Protein AF-A0A527W478-F1 (afdb_monomer_lite)

Foldseek 3Di:
DALVPWDKDQAAPDWDDDPRDIDGDHDPPADQDDCPPPRDGGDNGIDTDDDDDDDDDDDDDDDDPDDDAFDDDADKDDDDSRDIDGDGWTQHPNDTD

Sequence (97 aa):
MSVADMTWLNPPPHHAVGDGTLTVRTGKDTDFWRETFYGFWRDNGHFLYRPVEGDFSAEVTVKGDYKVLYDQAGLMLRLSETHWIKAGIEYTDGLAY

pLDDT: mean 95.48, std 5.2, range [61.88, 98.75]

Radius of gyration: 14.01 Å; chains: 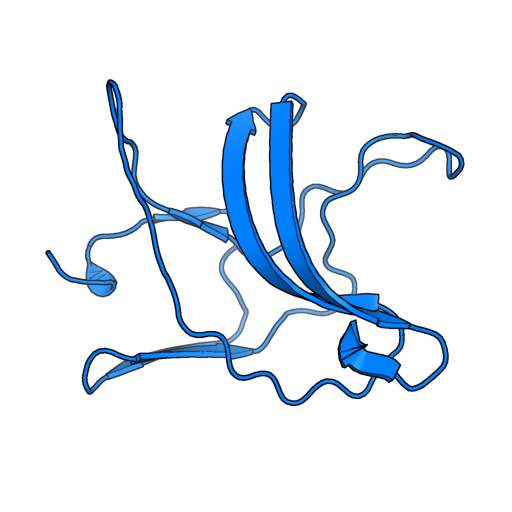1; bounding box: 33×31×32 Å

Structure (mmCIF, N/CA/C/O backbone):
data_AF-A0A527W478-F1
#
_entry.id   AF-A0A527W478-F1
#
loop_
_atom_site.group_PDB
_atom_site.id
_atom_site.type_symbol
_atom_site.label_atom_id
_atom_site.label_alt_id
_atom_site.label_comp_id
_atom_site.label_asym_id
_atom_site.label_entity_id
_atom_site.label_seq_id
_atom_site.pdbx_PDB_ins_code
_atom_site.Cartn_x
_atom_site.Cartn_y
_atom_site.Cartn_z
_atom_site.occupancy
_atom_site.B_iso_or_equiv
_atom_site.auth_seq_id
_atom_site.auth_comp_id
_atom_site.auth_asym_id
_atom_site.auth_atom_id
_atom_site.pdbx_PDB_model_num
ATOM 1 N N . MET A 1 1 ? -14.417 -5.731 16.377 1.00 61.88 1 MET A N 1
ATOM 2 C CA . MET A 1 1 ? -14.703 -4.971 15.140 1.00 61.88 1 MET A CA 1
ATOM 3 C C . MET A 1 1 ? -14.154 -5.781 13.993 1.00 61.88 1 MET A C 1
ATOM 5 O O . MET A 1 1 ? -13.046 -6.288 14.137 1.00 61.88 1 MET A O 1
ATOM 9 N N . SER A 1 2 ? -14.937 -5.995 12.941 1.00 76.06 2 SER A N 1
ATOM 10 C CA . SER A 1 2 ? -14.539 -6.893 11.862 1.00 76.06 2 SER A CA 1
ATOM 11 C C . SER A 1 2 ? -13.905 -6.110 10.713 1.00 76.06 2 SER A C 1
ATOM 13 O O . SER A 1 2 ? -14.203 -4.936 10.506 1.00 76.06 2 SER A O 1
ATOM 15 N N . VAL A 1 3 ? -13.040 -6.767 9.941 1.00 82.50 3 VAL A N 1
ATOM 16 C CA . VAL A 1 3 ? -12.519 -6.235 8.669 1.00 82.50 3 VAL A CA 1
ATOM 17 C C . VAL A 1 3 ? -13.661 -5.891 7.699 1.00 82.50 3 VAL A C 1
ATOM 19 O O . VAL A 1 3 ? -13.513 -5.000 6.870 1.00 82.50 3 VAL A O 1
ATOM 22 N N . ALA A 1 4 ? -14.816 -6.554 7.828 1.00 81.25 4 ALA A N 1
ATOM 23 C CA . ALA A 1 4 ? -15.988 -6.312 6.991 1.00 81.25 4 ALA A CA 1
ATOM 24 C C . ALA A 1 4 ? -16.654 -4.943 7.239 1.00 81.25 4 ALA A C 1
ATOM 26 O O . ALA A 1 4 ? -17.401 -4.485 6.382 1.00 81.25 4 ALA A O 1
ATOM 27 N N . ASP A 1 5 ? -16.358 -4.279 8.363 1.00 86.81 5 ASP A N 1
ATOM 28 C CA . ASP A 1 5 ? -16.914 -2.963 8.712 1.00 86.81 5 ASP A CA 1
ATOM 29 C C . ASP A 1 5 ? -16.042 -1.789 8.210 1.00 86.81 5 ASP A C 1
ATOM 31 O O . ASP A 1 5 ? -16.318 -0.628 8.514 1.00 86.81 5 ASP A O 1
ATOM 35 N N . MET A 1 6 ? -14.949 -2.078 7.495 1.00 94.62 6 MET A N 1
ATOM 36 C CA . MET A 1 6 ? -14.017 -1.081 6.959 1.00 94.62 6 MET A CA 1
ATOM 37 C C . MET A 1 6 ? -14.387 -0.643 5.534 1.00 94.62 6 MET A C 1
ATOM 39 O O . MET A 1 6 ? -15.091 -1.337 4.803 1.00 94.62 6 MET A O 1
ATOM 43 N N . THR A 1 7 ? -13.862 0.509 5.121 1.00 97.06 7 THR A N 1
ATOM 44 C CA . THR A 1 7 ? -14.132 1.129 3.820 1.00 97.06 7 THR A CA 1
ATOM 45 C C . THR A 1 7 ? -12.934 0.985 2.892 1.00 97.06 7 THR A C 1
ATOM 47 O O . THR A 1 7 ? -11.796 1.217 3.294 1.00 97.06 7 THR A O 1
ATOM 50 N N . TRP A 1 8 ? -13.181 0.634 1.631 1.00 98.12 8 TRP A N 1
ATOM 51 C CA . TRP A 1 8 ? -12.149 0.635 0.598 1.00 98.12 8 TRP A CA 1
ATOM 52 C C . TRP A 1 8 ? -11.981 2.022 -0.025 1.00 98.12 8 TRP A C 1
ATOM 54 O O . TRP A 1 8 ? -12.938 2.612 -0.522 1.00 98.12 8 TRP A O 1
ATOM 64 N N . LEU A 1 9 ? -10.738 2.482 -0.101 1.00 98.56 9 LEU A N 1
ATOM 65 C CA . LEU A 1 9 ? -10.260 3.389 -1.134 1.00 98.56 9 LEU A CA 1
ATOM 66 C C . LEU A 1 9 ? -9.667 2.529 -2.259 1.00 98.56 9 LEU A C 1
ATOM 68 O O . LEU A 1 9 ? -8.804 1.688 -2.002 1.00 98.56 9 LEU A O 1
ATOM 72 N N . ASN A 1 10 ? -10.152 2.731 -3.488 1.00 98.56 10 ASN A N 1
ATOM 73 C CA . ASN A 1 10 ? -9.794 1.943 -4.674 1.00 98.56 10 ASN A CA 1
ATOM 74 C C . ASN A 1 10 ? -9.987 0.430 -4.438 1.00 98.56 10 ASN A C 1
ATOM 76 O O . ASN A 1 10 ? -9.006 -0.293 -4.254 1.00 98.56 10 ASN A O 1
ATOM 80 N N . PRO A 1 11 ? -11.232 -0.080 -4.397 1.00 98.12 11 PRO A N 1
ATOM 81 C CA . PRO A 1 11 ? -11.474 -1.491 -4.115 1.00 98.12 11 PRO A CA 1
ATOM 82 C C . PRO A 1 11 ? -10.746 -2.393 -5.127 1.00 98.12 11 PRO A C 1
ATOM 84 O O . PRO A 1 11 ? -10.781 -2.123 -6.332 1.00 98.12 11 PRO A O 1
ATOM 87 N N . PRO A 1 12 ? -10.083 -3.466 -4.666 1.00 98.31 12 PRO A N 1
ATOM 88 C CA . PRO A 1 12 ? -9.420 -4.408 -5.554 1.00 98.31 12 PRO A CA 1
ATOM 89 C C . PRO A 1 12 ? -10.450 -5.191 -6.379 1.00 98.31 12 PRO A C 1
ATOM 91 O O . PRO A 1 12 ? -11.578 -5.399 -5.919 1.00 98.31 12 PRO A O 1
ATOM 94 N N . PRO A 1 13 ? -10.064 -5.710 -7.560 1.00 98.12 13 PRO A N 1
ATOM 95 C CA . PRO A 1 13 ? -10.954 -6.532 -8.379 1.00 98.12 13 PRO A CA 1
ATOM 96 C C . PRO A 1 13 ? -11.433 -7.788 -7.639 1.00 98.12 13 PRO A C 1
ATOM 98 O O . PRO A 1 13 ? -12.524 -8.280 -7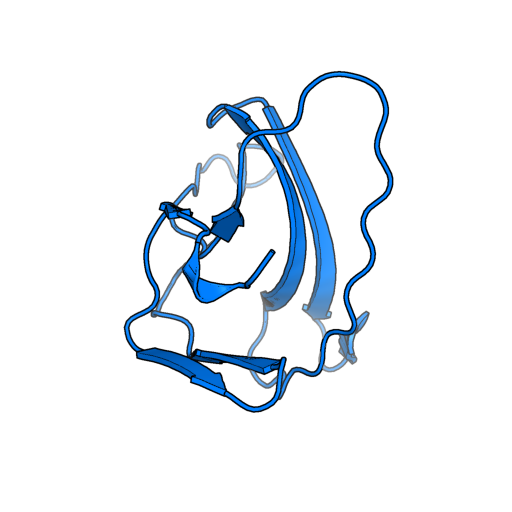.913 1.00 98.12 13 PRO A O 1
ATOM 101 N N . HIS A 1 14 ? -10.633 -8.309 -6.698 1.00 98.12 14 HIS A N 1
ATOM 102 C CA . HIS A 1 14 ? -11.039 -9.409 -5.830 1.00 98.12 14 HIS A CA 1
ATOM 103 C C . HIS A 1 14 ? -10.536 -9.202 -4.408 1.00 98.12 14 HIS A C 1
ATOM 105 O O . HIS A 1 14 ? -9.350 -8.954 -4.180 1.00 98.12 14 HIS A O 1
ATOM 111 N N . HIS A 1 15 ? -11.446 -9.380 -3.459 1.00 97.25 15 HIS A N 1
ATOM 112 C CA . HIS A 1 15 ? -11.136 -9.520 -2.049 1.00 97.25 15 HIS A CA 1
ATOM 113 C C . HIS A 1 15 ? -12.125 -10.482 -1.391 1.00 97.25 15 HIS A C 1
ATOM 115 O O . HIS A 1 15 ? -13.252 -10.643 -1.859 1.00 97.25 15 HIS A O 1
ATOM 121 N N . ALA A 1 16 ? -11.697 -11.119 -0.309 1.00 95.81 16 ALA A N 1
ATOM 122 C CA . ALA A 1 16 ? -12.543 -11.967 0.516 1.00 95.81 16 ALA A CA 1
ATOM 123 C C . ALA A 1 16 ? -12.134 -11.827 1.982 1.00 95.81 16 ALA A C 1
ATOM 125 O O . ALA A 1 16 ? -10.944 -11.755 2.293 1.00 95.81 16 ALA A O 1
ATOM 126 N N . VAL A 1 17 ? -13.128 -11.801 2.867 1.00 93.56 17 VAL A N 1
ATOM 127 C CA . VAL A 1 17 ? -12.938 -11.806 4.319 1.00 93.56 17 VAL A CA 1
ATOM 128 C C . VAL A 1 17 ? -13.447 -13.142 4.848 1.00 93.56 17 VAL A C 1
ATOM 130 O O . VAL A 1 17 ? -14.602 -13.493 4.616 1.00 93.56 17 VAL A O 1
ATOM 133 N N . GLY A 1 18 ? -12.593 -13.882 5.547 1.00 90.50 18 GLY A N 1
ATOM 134 C CA . GLY A 1 18 ? -12.932 -15.173 6.146 1.00 90.50 18 GLY A CA 1
ATOM 135 C C . GLY A 1 18 ? -11.886 -15.580 7.175 1.00 90.50 18 GLY A C 1
ATOM 136 O O . GLY A 1 18 ? -10.720 -15.226 7.030 1.00 90.50 18 GLY A O 1
ATOM 137 N N . ASP A 1 19 ? -12.303 -16.263 8.242 1.00 87.81 19 ASP A N 1
ATOM 138 C CA . ASP A 1 19 ? -11.407 -16.774 9.293 1.00 87.81 19 ASP A CA 1
ATOM 139 C C . ASP A 1 19 ? -10.458 -15.708 9.880 1.00 87.81 19 ASP A C 1
ATOM 141 O O . ASP A 1 19 ? -9.285 -15.956 10.153 1.00 87.81 19 ASP A O 1
ATOM 145 N N . GLY A 1 20 ? -10.952 -14.471 10.019 1.00 85.81 20 GLY A N 1
ATOM 146 C CA . GLY A 1 20 ? -10.163 -13.333 10.507 1.00 85.81 20 GLY A CA 1
ATOM 147 C C . GLY A 1 20 ? -9.096 -12.816 9.532 1.00 85.81 20 GLY A C 1
ATOM 148 O O . GLY A 1 20 ? -8.336 -11.922 9.891 1.00 85.81 20 GLY A O 1
ATOM 149 N N . THR A 1 21 ? -9.052 -13.336 8.305 1.00 92.62 21 THR A N 1
ATOM 150 C CA . THR A 1 21 ? -8.068 -12.993 7.276 1.00 92.62 21 THR A CA 1
ATOM 151 C C . THR A 1 21 ? -8.719 -12.229 6.129 1.00 92.62 21 THR A C 1
ATOM 153 O O . THR A 1 21 ? -9.798 -12.580 5.646 1.00 92.62 21 THR A O 1
ATOM 156 N N . LEU A 1 22 ? -8.030 -11.190 5.660 1.00 95.50 22 LEU A N 1
ATOM 157 C CA . LEU A 1 22 ? -8.344 -10.513 4.410 1.00 95.50 22 LEU A CA 1
ATOM 158 C C . LEU A 1 22 ? -7.450 -11.066 3.300 1.00 95.50 22 LEU A C 1
ATOM 160 O O . LEU A 1 22 ? -6.230 -10.943 3.367 1.00 95.50 22 LEU A O 1
ATOM 164 N N . THR A 1 23 ? -8.056 -11.632 2.261 1.00 97.19 23 THR A N 1
ATOM 165 C CA . THR A 1 23 ? -7.346 -12.010 1.033 1.00 97.19 23 THR A CA 1
ATOM 166 C C . THR A 1 23 ? -7.611 -10.964 -0.039 1.00 97.19 23 THR A C 1
ATOM 168 O O . THR A 1 23 ? -8.767 -10.604 -0.260 1.00 97.19 23 THR A O 1
ATOM 171 N N . VAL A 1 24 ? -6.564 -10.491 -0.719 1.00 97.88 24 VAL A N 1
ATOM 172 C CA . VAL A 1 24 ? -6.649 -9.447 -1.753 1.00 97.88 24 VAL A CA 1
ATOM 173 C C . VAL A 1 24 ? -5.893 -9.880 -3.002 1.00 97.88 24 VAL A C 1
ATOM 175 O O . VAL A 1 24 ? -4.793 -10.416 -2.907 1.00 97.88 24 VAL A O 1
ATOM 178 N N . ARG A 1 25 ? -6.463 -9.602 -4.179 1.00 98.12 25 ARG A N 1
ATOM 179 C CA . ARG A 1 25 ? -5.737 -9.612 -5.455 1.00 98.12 25 ARG A CA 1
ATOM 180 C C . ARG A 1 25 ? -5.731 -8.209 -6.038 1.00 98.12 25 ARG A C 1
ATOM 182 O O . ARG A 1 25 ? -6.801 -7.658 -6.290 1.00 98.12 25 ARG A O 1
ATOM 189 N N . THR A 1 26 ? -4.541 -7.663 -6.263 1.00 98.25 26 THR A N 1
ATOM 190 C CA . THR A 1 26 ? -4.365 -6.315 -6.804 1.00 98.25 26 THR A CA 1
ATOM 191 C C . THR A 1 26 ? -4.909 -6.195 -8.231 1.00 98.25 26 THR A C 1
ATOM 193 O O . THR A 1 26 ? -5.015 -7.170 -8.985 1.00 98.25 26 THR A O 1
ATOM 196 N N . GLY A 1 27 ? -5.312 -4.980 -8.589 1.00 98.06 27 GLY A N 1
ATOM 197 C CA . GLY A 1 27 ? -5.512 -4.558 -9.965 1.00 98.06 27 GLY A CA 1
ATOM 198 C C . GLY A 1 27 ? -4.173 -4.335 -10.667 1.00 98.06 27 GLY A C 1
ATOM 199 O O . GLY A 1 27 ? -3.107 -4.413 -10.062 1.00 98.06 27 GLY A O 1
ATOM 200 N N . LYS A 1 28 ? -4.231 -4.062 -11.970 1.00 97.31 28 LYS A N 1
ATOM 201 C CA . LYS A 1 28 ? -3.039 -3.714 -12.752 1.00 97.31 28 LYS A CA 1
ATOM 202 C C . LYS A 1 28 ? -2.649 -2.256 -12.521 1.00 97.31 28 LYS A C 1
ATOM 204 O O . LYS A 1 28 ? -3.535 -1.417 -12.374 1.00 97.31 28 LYS A O 1
ATOM 209 N N . ASP A 1 29 ? -1.347 -1.977 -12.567 1.00 97.19 29 ASP A N 1
ATOM 210 C CA . ASP A 1 29 ? -0.771 -0.625 -12.602 1.00 97.19 29 ASP A CA 1
ATOM 211 C C . ASP A 1 29 ? -1.276 0.297 -11.472 1.00 97.19 29 ASP A C 1
ATOM 213 O O . ASP A 1 29 ? -1.587 1.477 -11.675 1.00 97.19 29 ASP A O 1
ATOM 217 N N . THR A 1 30 ? -1.389 -0.267 -10.268 1.00 98.44 30 THR A N 1
ATOM 218 C CA . THR A 1 30 ? -1.839 0.428 -9.057 1.00 98.44 30 THR A CA 1
ATOM 219 C C . THR A 1 30 ? -0.666 0.816 -8.171 1.00 98.44 30 THR A C 1
ATOM 221 O O . THR A 1 30 ? 0.176 -0.030 -7.885 1.00 98.44 30 THR A O 1
ATOM 224 N N . ASP A 1 31 ? -0.643 2.054 -7.683 1.00 98.38 31 ASP A N 1
ATOM 225 C CA . ASP A 1 31 ? 0.415 2.556 -6.808 1.00 98.38 31 ASP A CA 1
ATOM 226 C C . ASP A 1 31 ? -0.057 3.763 -5.970 1.00 98.38 31 ASP A C 1
ATOM 228 O O . ASP A 1 31 ? -1.085 4.395 -6.240 1.00 98.38 31 ASP A O 1
ATOM 232 N N . PHE A 1 32 ? 0.730 4.084 -4.947 1.00 98.50 32 PHE A N 1
ATOM 233 C CA . PHE A 1 32 ? 0.706 5.345 -4.221 1.00 98.50 32 PHE A CA 1
ATOM 234 C C . PHE A 1 32 ? 2.082 6.002 -4.333 1.00 98.50 32 PHE A C 1
ATOM 236 O O . PHE A 1 32 ? 3.047 5.527 -3.732 1.00 98.50 32 PHE A O 1
ATOM 243 N N . TRP A 1 33 ? 2.170 7.103 -5.076 1.00 98.25 33 TRP A N 1
ATOM 244 C CA . TRP A 1 33 ? 3.398 7.876 -5.243 1.00 98.25 33 TRP A CA 1
ATOM 245 C C . TRP A 1 33 ? 3.096 9.353 -5.450 1.00 98.25 33 TRP A C 1
ATOM 247 O O . TRP A 1 33 ? 2.148 9.717 -6.153 1.00 98.25 33 TRP A O 1
ATOM 257 N N . ARG A 1 34 ? 3.935 10.221 -4.879 1.00 97.00 34 ARG A N 1
ATOM 258 C CA . ARG A 1 34 ? 3.770 11.671 -4.974 1.00 97.00 34 ARG A CA 1
ATOM 259 C C . ARG A 1 34 ? 5.053 12.356 -5.424 1.00 97.00 34 ARG A C 1
ATOM 261 O O . ARG A 1 34 ? 5.847 12.790 -4.601 1.00 97.00 34 ARG A O 1
ATOM 268 N N . GLU A 1 35 ? 5.188 12.508 -6.740 1.00 95.69 35 GLU A N 1
ATOM 269 C CA . GLU A 1 35 ? 6.090 13.437 -7.442 1.00 95.69 35 GLU A CA 1
ATOM 270 C C . GLU A 1 35 ? 7.583 13.142 -7.363 1.00 95.69 35 GLU A C 1
ATOM 272 O O . GLU A 1 35 ? 8.242 13.131 -8.399 1.00 95.69 35 GLU A O 1
ATOM 277 N N . THR A 1 36 ? 8.114 12.913 -6.163 1.00 94.81 36 THR A N 1
ATOM 278 C CA . THR A 1 36 ? 9.546 12.835 -5.875 1.00 94.81 36 THR A CA 1
ATOM 279 C C . THR A 1 36 ? 10.272 12.001 -6.920 1.00 94.81 36 THR A C 1
ATOM 281 O O . THR A 1 36 ? 9.891 10.857 -7.169 1.00 94.81 36 THR A O 1
ATOM 284 N N . PHE A 1 37 ? 11.302 12.595 -7.528 1.00 95.94 37 PHE A N 1
ATOM 285 C CA . PHE A 1 37 ? 12.155 12.035 -8.583 1.00 95.94 37 PHE A CA 1
ATOM 286 C C . PHE A 1 37 ? 11.454 11.710 -9.919 1.00 95.94 37 PHE A C 1
ATOM 288 O O . PHE A 1 37 ? 11.954 12.105 -10.968 1.00 95.94 37 PHE A O 1
ATOM 295 N N . TYR A 1 38 ? 10.296 11.053 -9.908 1.00 93.00 38 TYR A N 1
ATOM 296 C CA . TYR A 1 38 ? 9.651 10.540 -11.118 1.00 93.00 38 TYR A CA 1
ATOM 297 C C . TYR A 1 38 ? 8.688 11.518 -11.814 1.00 93.00 38 TYR A C 1
ATOM 299 O O . TYR A 1 38 ? 8.264 11.260 -12.939 1.00 93.00 38 TYR A O 1
ATOM 307 N N . GLY A 1 39 ? 8.310 12.623 -11.167 1.00 94.00 39 GLY A N 1
ATOM 308 C CA . GLY A 1 39 ? 7.472 13.673 -11.759 1.00 94.00 39 GLY A CA 1
ATOM 309 C C . GLY A 1 39 ? 6.015 13.276 -12.029 1.00 94.00 39 GLY A C 1
ATOM 310 O O . GLY A 1 39 ? 5.299 14.018 -12.697 1.00 94.00 39 GLY A O 1
ATOM 311 N N . PHE A 1 40 ? 5.555 12.126 -11.523 1.00 95.69 40 PHE A N 1
ATOM 312 C CA . PHE A 1 40 ? 4.167 11.676 -11.644 1.00 95.69 40 PHE A CA 1
ATOM 313 C C . PHE A 1 40 ? 3.503 11.459 -10.287 1.00 95.69 40 PHE A C 1
ATOM 315 O O . PHE A 1 40 ? 4.163 11.272 -9.261 1.00 95.69 40 PHE A O 1
ATOM 322 N N . TRP A 1 41 ? 2.170 11.440 -10.306 1.00 97.31 41 TRP A N 1
ATOM 323 C CA . TRP A 1 41 ? 1.332 11.106 -9.158 1.00 97.31 41 TRP A CA 1
ATOM 324 C C . TRP A 1 41 ? 0.558 9.807 -9.419 1.00 97.31 41 TRP A C 1
ATOM 326 O O . TRP A 1 41 ? 0.076 9.553 -10.532 1.00 97.31 41 TRP A O 1
ATOM 336 N N . ARG A 1 42 ? 0.454 8.981 -8.379 1.00 98.00 42 ARG A N 1
ATOM 337 C CA . ARG A 1 42 ? -0.368 7.771 -8.324 1.00 98.00 42 ARG A CA 1
ATOM 338 C C . ARG A 1 42 ? -1.088 7.750 -6.982 1.00 98.00 42 ARG A C 1
ATOM 340 O O . ARG A 1 42 ? -0.457 7.927 -5.947 1.00 98.00 42 ARG A O 1
ATOM 347 N N . ASP A 1 43 ? -2.400 7.566 -7.026 1.00 98.44 43 ASP A N 1
ATOM 348 C CA . ASP A 1 43 ? -3.265 7.447 -5.845 1.00 98.44 43 ASP A CA 1
ATOM 349 C C . ASP A 1 43 ? -4.328 6.359 -6.067 1.00 98.44 43 ASP A C 1
ATOM 351 O O . ASP A 1 43 ? -5.472 6.463 -5.634 1.00 98.44 43 ASP A O 1
ATOM 355 N N . ASN A 1 44 ? -3.963 5.323 -6.828 1.00 98.56 44 ASN A N 1
ATOM 356 C CA . ASN A 1 44 ? -4.865 4.264 -7.285 1.00 98.56 44 ASN A CA 1
ATOM 357 C C . ASN A 1 44 ? -4.566 2.895 -6.643 1.00 98.56 44 ASN A C 1
ATOM 359 O O . ASN A 1 44 ? -5.177 1.899 -7.027 1.00 98.56 44 ASN A O 1
ATOM 363 N N . GLY A 1 45 ? -3.646 2.835 -5.673 1.00 98.62 45 GLY A N 1
ATOM 364 C CA . GLY A 1 45 ? -3.393 1.655 -4.843 1.00 98.62 45 GLY A CA 1
ATOM 365 C C . GLY A 1 45 ? -4.585 1.275 -3.959 1.00 98.62 45 GLY A C 1
ATOM 366 O O . GLY A 1 45 ? -5.424 2.113 -3.630 1.00 98.62 45 GLY A O 1
ATOM 367 N N . HIS A 1 46 ? -4.663 0.006 -3.558 1.00 98.75 46 HIS A N 1
ATOM 368 C CA . HIS A 1 46 ? -5.767 -0.508 -2.741 1.00 98.75 46 HIS A CA 1
ATOM 369 C C . HIS A 1 46 ? -5.543 -0.231 -1.258 1.00 98.75 46 HIS A C 1
ATOM 371 O O . HIS A 1 46 ? -4.512 -0.613 -0.705 1.00 98.75 46 HIS A O 1
ATOM 377 N N . PHE A 1 47 ? -6.526 0.374 -0.596 1.00 98.56 47 PHE A N 1
ATOM 378 C CA . PHE A 1 47 ? -6.430 0.698 0.823 1.00 98.56 47 PHE A CA 1
ATOM 379 C C . PHE A 1 47 ? -7.757 0.432 1.535 1.00 98.56 47 PHE A C 1
ATOM 381 O O . PHE A 1 47 ? -8.757 1.092 1.267 1.00 98.56 47 PHE A O 1
ATOM 388 N N . LEU A 1 48 ? -7.770 -0.545 2.443 1.00 97.94 48 LEU A N 1
ATOM 389 C CA . LEU A 1 48 ? -8.898 -0.801 3.338 1.00 97.94 48 LEU A CA 1
ATOM 390 C C . LEU A 1 48 ? -8.648 -0.076 4.655 1.00 97.94 48 LEU A C 1
ATOM 392 O O . LEU A 1 48 ? -7.600 -0.267 5.273 1.00 97.94 48 LEU A O 1
ATOM 396 N N 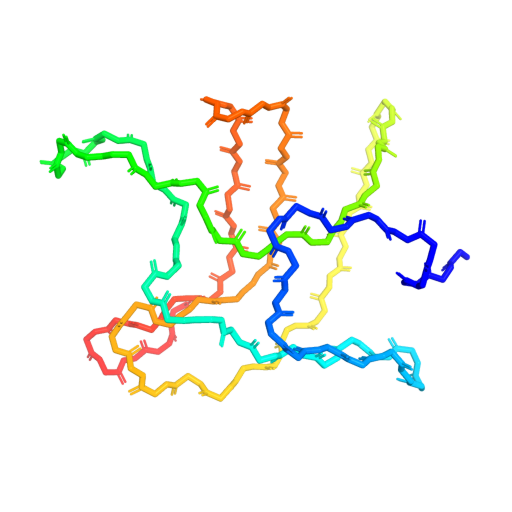. TYR A 1 49 ? -9.596 0.748 5.084 1.00 97.00 49 TYR A N 1
ATOM 397 C CA . TYR A 1 49 ? -9.372 1.646 6.204 1.00 97.00 49 TYR A CA 1
ATOM 398 C C . TYR A 1 49 ? -10.618 1.887 7.040 1.00 97.00 49 TYR A C 1
ATOM 400 O O . TYR A 1 49 ? -11.754 1.625 6.649 1.00 97.00 49 TYR A O 1
ATOM 408 N N . ARG A 1 50 ? -10.381 2.473 8.208 1.00 95.56 50 ARG A N 1
ATOM 409 C CA . ARG A 1 50 ? -11.398 3.147 9.005 1.00 95.56 50 ARG A CA 1
ATOM 410 C C . ARG A 1 50 ? -10.813 4.445 9.560 1.00 95.56 50 ARG A C 1
ATOM 412 O O . ARG A 1 50 ? -9.604 4.488 9.802 1.00 95.56 50 ARG A O 1
ATOM 419 N N . PRO A 1 51 ? -11.634 5.474 9.802 1.00 96.00 51 PRO A N 1
ATOM 420 C CA . PRO A 1 51 ? -11.202 6.634 10.567 1.00 96.00 51 PRO A CA 1
ATOM 421 C C . PRO A 1 51 ? -10.810 6.237 11.995 1.00 96.00 51 PRO A C 1
ATOM 423 O O . PRO A 1 51 ? -11.434 5.363 12.603 1.00 96.00 51 PRO A O 1
ATOM 426 N N . VAL A 1 52 ? -9.781 6.890 12.522 1.00 95.25 52 VAL A N 1
ATOM 427 C CA . VAL A 1 52 ? -9.351 6.805 13.921 1.00 95.25 52 VAL A CA 1
ATOM 428 C C . VAL A 1 52 ? -9.074 8.222 14.421 1.00 95.25 52 VAL A C 1
ATOM 430 O O . VAL A 1 52 ? -8.621 9.065 13.649 1.00 95.25 52 VAL A O 1
ATOM 433 N N . GLU A 1 53 ? -9.360 8.483 15.694 1.00 95.56 53 GLU A N 1
ATOM 434 C CA . GLU A 1 53 ? -9.103 9.767 16.352 1.00 95.56 53 GLU A CA 1
ATOM 435 C C . GLU A 1 53 ? -8.186 9.554 17.559 1.00 95.56 53 GLU A C 1
ATOM 437 O O . GLU A 1 53 ? -8.320 8.559 18.273 1.00 95.56 53 GLU A O 1
ATOM 442 N N . GLY A 1 54 ? -7.279 10.504 17.794 1.00 96.50 54 GLY A N 1
ATOM 443 C CA . GLY A 1 54 ? -6.302 10.434 18.880 1.00 96.50 54 GLY A CA 1
ATOM 444 C C . GLY A 1 54 ? -5.177 9.426 18.636 1.00 96.50 54 GLY A C 1
ATOM 445 O O . GLY A 1 54 ? -4.954 8.961 17.517 1.00 96.50 54 GLY A O 1
ATOM 446 N N . ASP A 1 55 ? -4.451 9.118 19.706 1.00 97.56 55 ASP A N 1
ATOM 447 C CA . ASP A 1 55 ? -3.335 8.178 19.666 1.00 97.56 55 ASP A CA 1
ATOM 448 C C . ASP A 1 55 ? -3.840 6.749 19.443 1.00 97.56 55 ASP A C 1
ATOM 450 O O . ASP A 1 55 ? -4.801 6.295 20.070 1.00 97.56 55 ASP A O 1
ATOM 454 N N . PHE A 1 56 ? -3.169 6.008 18.563 1.00 96.69 56 PHE A N 1
ATOM 455 C CA . PHE A 1 56 ? -3.5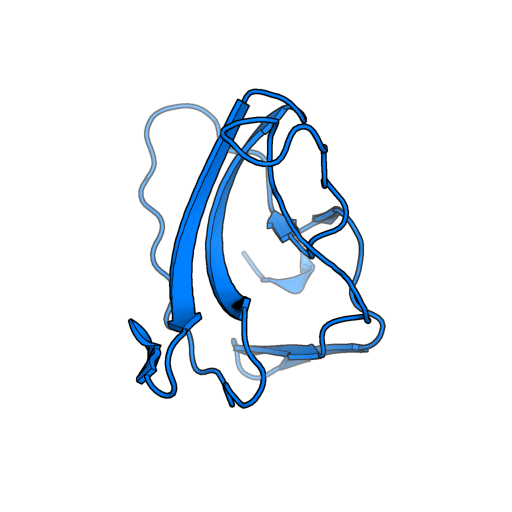03 4.616 18.284 1.00 96.69 56 PHE A CA 1
ATOM 456 C C . PHE A 1 56 ? -2.249 3.785 18.016 1.00 96.69 56 PHE A C 1
ATOM 458 O O . PHE A 1 56 ? -1.161 4.291 17.748 1.00 96.69 56 PHE A O 1
ATOM 465 N N . SER A 1 57 ? -2.420 2.470 18.062 1.00 96.75 57 SER A N 1
ATOM 466 C CA . SER A 1 57 ? -1.447 1.503 17.564 1.00 96.75 57 SER A CA 1
ATOM 467 C C . SER A 1 57 ? -2.160 0.543 16.622 1.00 96.75 57 SER A C 1
ATOM 469 O O . SER A 1 57 ? -3.320 0.189 16.849 1.00 96.75 57 SER A O 1
ATOM 471 N N . ALA A 1 58 ? -1.484 0.154 15.547 1.00 94.62 58 ALA A N 1
ATOM 472 C CA . ALA A 1 58 ? -2.002 -0.775 14.556 1.00 94.62 58 ALA A CA 1
ATOM 473 C C . ALA A 1 58 ? -0.920 -1.793 14.207 1.00 94.62 58 ALA A C 1
ATOM 475 O O . ALA A 1 58 ? 0.233 -1.432 13.988 1.00 94.62 58 ALA A O 1
ATOM 476 N N . GLU A 1 59 ? -1.319 -3.056 14.140 1.00 95.38 59 GLU A N 1
ATOM 477 C CA . GLU A 1 59 ? -0.468 -4.166 13.735 1.00 95.38 59 GLU A CA 1
ATOM 478 C C . GLU A 1 59 ? -1.230 -5.011 12.717 1.00 95.38 59 GLU A C 1
ATOM 480 O O . GLU A 1 59 ? -2.447 -5.191 12.815 1.00 95.38 59 GLU A O 1
ATOM 485 N N . VAL A 1 60 ? -0.507 -5.519 11.725 1.00 94.12 60 VAL A N 1
ATOM 486 C CA . VAL A 1 60 ? -1.024 -6.488 10.765 1.00 94.12 60 VAL A CA 1
ATOM 487 C C . VAL A 1 60 ? 0.089 -7.463 10.414 1.00 94.12 60 VAL A C 1
ATOM 489 O O . VAL A 1 60 ? 1.252 -7.082 10.300 1.00 94.12 60 VAL A O 1
ATOM 492 N N . THR A 1 61 ? -0.271 -8.724 10.204 1.00 96.19 61 THR A N 1
ATOM 493 C CA . THR A 1 61 ? 0.621 -9.686 9.556 1.00 96.19 61 THR A CA 1
ATOM 494 C C . THR A 1 61 ? 0.312 -9.698 8.067 1.00 96.19 61 THR A C 1
ATOM 496 O O . THR A 1 61 ? -0.823 -9.962 7.673 1.00 96.19 61 THR A O 1
ATOM 499 N N . VAL A 1 62 ? 1.320 -9.432 7.238 1.00 96.19 62 VAL A N 1
ATOM 500 C CA . VAL A 1 62 ? 1.194 -9.480 5.779 1.00 96.19 62 VAL A CA 1
ATOM 501 C C . VAL A 1 62 ? 1.894 -10.722 5.255 1.00 96.19 62 VAL A C 1
ATOM 503 O O . VAL A 1 62 ? 3.043 -10.995 5.594 1.00 96.19 62 VAL A O 1
ATOM 506 N N . LYS A 1 63 ? 1.199 -11.467 4.397 1.00 96.25 63 LYS A N 1
ATOM 507 C CA . LYS A 1 63 ? 1.779 -12.545 3.602 1.00 96.25 63 LYS A CA 1
ATOM 508 C C . LYS A 1 63 ? 1.456 -12.281 2.139 1.00 96.25 63 LYS A C 1
ATOM 510 O O . LYS A 1 63 ? 0.294 -12.361 1.749 1.00 96.25 63 LYS A O 1
ATOM 515 N N . GLY A 1 64 ? 2.478 -11.963 1.355 1.00 95.25 64 GLY A N 1
ATOM 516 C CA . GLY A 1 64 ? 2.360 -11.743 -0.083 1.00 95.25 64 GLY A CA 1
ATOM 517 C C . GLY A 1 64 ? 3.039 -12.841 -0.893 1.00 95.25 64 GLY A C 1
ATOM 518 O O . GLY A 1 64 ? 3.973 -13.494 -0.430 1.00 95.25 64 GLY A O 1
ATOM 519 N N . ASP A 1 65 ? 2.548 -13.031 -2.112 1.00 96.62 65 ASP A N 1
ATOM 520 C CA . ASP A 1 65 ? 3.166 -13.851 -3.155 1.00 96.62 65 ASP A CA 1
ATOM 521 C C . ASP A 1 65 ? 3.830 -12.912 -4.177 1.00 96.62 65 ASP A C 1
ATOM 523 O O . ASP A 1 65 ? 3.342 -12.748 -5.295 1.00 96.62 65 ASP A O 1
ATOM 527 N N . TYR A 1 66 ? 4.873 -12.204 -3.727 1.00 96.31 66 TYR A N 1
ATOM 528 C CA . TYR A 1 66 ? 5.562 -11.154 -4.484 1.00 96.31 66 TYR A CA 1
ATOM 529 C C . TYR A 1 66 ? 6.360 -11.750 -5.646 1.00 96.31 66 TYR A C 1
ATOM 531 O O . TYR A 1 66 ? 7.170 -12.656 -5.442 1.00 96.31 66 TYR A O 1
ATOM 539 N N . LYS A 1 67 ? 6.126 -11.264 -6.868 1.00 95.12 67 LYS A N 1
ATOM 540 C CA . LYS A 1 67 ? 6.690 -11.863 -8.091 1.00 95.12 67 LYS A CA 1
ATOM 541 C C . LYS A 1 67 ? 7.174 -10.850 -9.109 1.00 95.12 67 LYS A C 1
ATOM 543 O O . LYS A 1 67 ? 8.072 -11.160 -9.889 1.00 95.12 67 LYS A O 1
ATOM 548 N N . VAL A 1 68 ? 6.531 -9.692 -9.169 1.00 95.88 68 VAL A N 1
ATOM 549 C CA . VAL A 1 68 ? 6.768 -8.680 -10.193 1.00 95.88 68 VAL A CA 1
ATOM 550 C C . VAL A 1 68 ? 7.383 -7.456 -9.537 1.00 95.88 68 VAL A C 1
ATOM 552 O O . VAL A 1 68 ? 7.065 -7.120 -8.399 1.00 95.88 68 VAL A O 1
ATOM 555 N N . LEU A 1 69 ? 8.310 -6.817 -10.254 1.00 97.25 69 LEU A N 1
ATOM 556 C CA . LEU A 1 69 ? 8.954 -5.582 -9.820 1.00 97.25 69 LEU A CA 1
ATOM 557 C C . LEU A 1 69 ? 7.895 -4.572 -9.345 1.00 97.25 69 LEU A C 1
ATOM 559 O O . LEU A 1 69 ? 6.953 -4.280 -10.082 1.00 97.25 69 LEU A O 1
ATOM 563 N N . TYR A 1 70 ? 8.089 -4.054 -8.132 1.00 97.38 70 TYR A N 1
ATOM 564 C CA . TYR A 1 70 ? 7.213 -3.130 -7.407 1.00 97.38 70 TYR A CA 1
ATOM 565 C C . TYR A 1 70 ? 5.916 -3.721 -6.840 1.00 97.38 70 TYR A C 1
ATOM 567 O O . TYR A 1 70 ? 5.036 -2.959 -6.429 1.00 97.38 70 TYR A O 1
ATOM 575 N N . ASP A 1 71 ? 5.794 -5.050 -6.739 1.00 98.19 71 ASP A N 1
ATOM 576 C CA . ASP A 1 71 ? 4.756 -5.665 -5.906 1.00 98.19 71 ASP A CA 1
ATOM 577 C C . ASP A 1 71 ? 4.920 -5.205 -4.450 1.00 98.19 71 ASP A C 1
ATOM 579 O O . ASP A 1 71 ? 5.995 -5.327 -3.861 1.00 98.19 71 ASP A O 1
ATOM 583 N N . GLN A 1 72 ? 3.838 -4.696 -3.858 1.00 98.50 72 GLN A N 1
ATOM 584 C CA . GLN A 1 72 ? 3.846 -4.083 -2.530 1.00 98.50 72 GLN A CA 1
ATOM 585 C C . GLN A 1 72 ? 2.660 -4.553 -1.689 1.00 98.50 72 GLN A C 1
ATOM 587 O O . GLN A 1 72 ? 1.541 -4.683 -2.190 1.00 98.50 72 GLN A O 1
ATOM 592 N N . ALA A 1 73 ? 2.878 -4.753 -0.389 1.00 98.44 73 ALA A N 1
ATOM 593 C CA . ALA A 1 73 ? 1.797 -4.955 0.576 1.00 98.44 73 ALA A CA 1
ATOM 594 C C . ALA A 1 73 ? 2.241 -4.567 1.992 1.00 98.44 73 ALA A C 1
ATOM 596 O O . ALA A 1 73 ? 3.361 -4.866 2.406 1.00 98.44 73 ALA A O 1
ATOM 597 N N . GLY A 1 74 ? 1.352 -3.924 2.751 1.00 98.19 74 GLY A N 1
ATOM 598 C CA . GLY A 1 74 ? 1.718 -3.327 4.031 1.00 98.19 74 GLY A CA 1
ATOM 599 C C . GLY A 1 74 ? 0.578 -2.607 4.739 1.00 98.19 74 GLY A C 1
ATOM 600 O O . GLY A 1 74 ? -0.600 -2.883 4.510 1.00 98.19 74 GLY A O 1
ATOM 601 N N . LEU A 1 75 ? 0.959 -1.657 5.588 1.00 97.94 75 LEU A N 1
ATOM 602 C CA . LEU A 1 75 ? 0.080 -0.707 6.256 1.00 97.94 75 LEU A CA 1
ATOM 603 C C . LEU A 1 75 ? 0.182 0.670 5.608 1.00 97.94 75 LEU A C 1
ATOM 605 O O . LEU A 1 75 ? 1.227 1.078 5.100 1.00 97.94 75 LEU A O 1
ATOM 609 N N . MET A 1 76 ? -0.914 1.414 5.696 1.00 98.44 76 MET A N 1
ATOM 610 C CA . MET A 1 76 ? -0.957 2.816 5.320 1.00 98.44 76 MET A CA 1
ATOM 611 C C . MET A 1 76 ? -1.622 3.637 6.421 1.00 98.44 76 MET A C 1
ATOM 613 O O . MET A 1 76 ? -2.649 3.245 6.974 1.00 98.44 76 MET A O 1
ATOM 617 N N . LEU A 1 77 ? -1.041 4.804 6.690 1.00 98.06 77 LEU A N 1
ATOM 618 C CA . LEU A 1 77 ? -1.668 5.895 7.424 1.00 98.06 77 LEU A CA 1
ATOM 619 C C . LEU A 1 77 ? -1.985 6.999 6.428 1.00 98.06 77 LEU A C 1
ATOM 621 O O . LEU A 1 77 ? -1.107 7.419 5.677 1.00 98.06 77 LEU A O 1
ATOM 625 N N . ARG A 1 78 ? -3.227 7.474 6.407 1.00 98.31 78 ARG A N 1
ATOM 626 C CA . ARG A 1 78 ? -3.677 8.433 5.399 1.00 98.31 78 ARG A CA 1
ATOM 627 C C . ARG A 1 78 ? -4.517 9.532 6.025 1.00 98.31 78 ARG A C 1
ATOM 629 O O . ARG A 1 78 ? -5.519 9.247 6.672 1.00 98.31 78 ARG A O 1
ATOM 636 N N . LEU A 1 79 ? -4.117 10.775 5.770 1.00 97.75 79 LEU A N 1
ATOM 637 C CA . LEU A 1 79 ? -4.890 11.976 6.077 1.00 97.75 79 LEU A CA 1
ATOM 638 C C . LEU A 1 79 ? -5.590 12.513 4.821 1.00 97.75 79 LEU A C 1
ATOM 640 O O . LEU A 1 79 ? -6.741 12.932 4.881 1.00 97.75 79 LEU A O 1
ATOM 644 N N . SER A 1 80 ? -4.904 12.494 3.676 1.00 97.31 80 SER A N 1
ATOM 645 C CA . SER A 1 80 ? -5.430 12.961 2.387 1.00 97.31 80 SER A CA 1
ATOM 646 C C . SER A 1 80 ? -4.659 12.338 1.215 1.00 97.31 80 SER A C 1
ATOM 648 O O . SER A 1 80 ? -3.710 11.592 1.433 1.00 97.31 80 SER A O 1
ATOM 650 N N . GLU A 1 81 ? -5.028 12.662 -0.0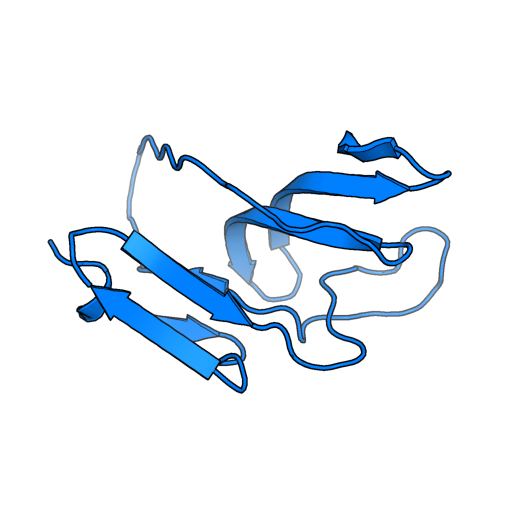30 1.00 97.44 81 GLU A N 1
ATOM 651 C CA . GLU A 1 81 ? -4.277 12.284 -1.248 1.00 97.44 81 GLU A CA 1
ATOM 652 C C . GLU A 1 81 ? -2.816 12.764 -1.233 1.00 97.44 81 GLU A C 1
ATOM 654 O O . GLU A 1 81 ? -1.933 12.135 -1.817 1.00 97.44 81 GLU A O 1
ATOM 659 N N . THR A 1 82 ? -2.539 13.867 -0.538 1.00 97.38 82 THR A N 1
ATOM 660 C CA . THR A 1 82 ? -1.210 14.489 -0.494 1.00 97.38 82 THR A CA 1
ATOM 661 C C . THR A 1 82 ? -0.443 14.213 0.796 1.00 97.38 82 THR A C 1
ATOM 663 O O . THR A 1 82 ? 0.729 14.565 0.871 1.00 97.38 82 THR A O 1
ATOM 666 N N . HIS A 1 83 ? -1.080 13.609 1.805 1.00 98.12 83 HIS A N 1
ATOM 667 C CA . HIS A 1 83 ? -0.486 13.357 3.120 1.00 98.12 83 HIS A CA 1
ATOM 668 C C . HIS A 1 83 ? -0.817 11.941 3.588 1.00 98.12 83 HIS A C 1
ATOM 670 O O . HIS A 1 83 ? -1.901 11.667 4.118 1.00 98.12 83 HIS A O 1
ATOM 676 N N . TRP A 1 84 ? 0.135 11.038 3.387 1.00 98.50 84 TRP A N 1
ATOM 677 C CA . TRP A 1 84 ? 0.044 9.643 3.788 1.00 98.50 84 TRP A CA 1
ATOM 678 C C . TRP A 1 84 ? 1.438 9.041 3.970 1.00 98.50 84 TRP A C 1
ATOM 680 O O . TRP A 1 84 ? 2.433 9.564 3.473 1.00 98.50 84 TRP A O 1
ATOM 690 N N . ILE A 1 85 ? 1.490 7.925 4.687 1.00 98.38 85 ILE A N 1
ATOM 691 C CA . ILE A 1 85 ? 2.656 7.056 4.825 1.00 98.38 85 ILE A CA 1
ATOM 692 C C . ILE A 1 85 ? 2.207 5.659 4.406 1.00 98.38 85 ILE A C 1
ATOM 694 O O . ILE A 1 85 ? 1.176 5.189 4.886 1.00 98.38 85 ILE A O 1
ATOM 698 N N . LYS A 1 86 ? 2.975 4.994 3.538 1.00 98.38 86 LYS A N 1
ATOM 699 C CA . LYS A 1 86 ? 2.863 3.551 3.282 1.00 98.38 86 LYS A CA 1
ATOM 700 C C . LYS A 1 86 ? 4.136 2.873 3.777 1.00 98.38 86 LYS A C 1
ATOM 702 O O . LYS A 1 86 ? 5.222 3.413 3.583 1.00 98.38 86 LYS A O 1
ATOM 707 N N . ALA A 1 87 ? 3.998 1.726 4.426 1.00 98.31 87 ALA A N 1
ATOM 708 C CA . ALA A 1 87 ? 5.123 0.937 4.907 1.00 98.31 87 ALA A CA 1
ATOM 709 C C . ALA A 1 87 ? 4.769 -0.548 4.876 1.00 98.31 87 ALA A C 1
ATOM 711 O O . ALA A 1 87 ? 3.650 -0.938 5.209 1.00 98.31 87 ALA A O 1
ATOM 712 N N . GLY A 1 88 ? 5.721 -1.382 4.487 1.00 97.62 88 GLY A N 1
ATOM 713 C CA . GLY A 1 88 ? 5.530 -2.816 4.336 1.00 97.62 88 GLY A CA 1
ATOM 714 C C . GLY A 1 88 ? 6.591 -3.381 3.417 1.00 97.62 88 GLY A C 1
ATOM 715 O O . GLY A 1 88 ? 7.651 -2.777 3.279 1.00 97.62 88 GLY A O 1
ATOM 716 N N . ILE A 1 89 ? 6.264 -4.506 2.788 1.00 98.06 89 ILE A N 1
ATOM 717 C CA . ILE A 1 89 ? 7.171 -5.149 1.850 1.00 98.06 89 ILE A CA 1
ATOM 718 C C . ILE A 1 89 ? 7.059 -4.514 0.468 1.00 98.06 89 ILE A C 1
ATOM 720 O O . ILE A 1 89 ? 5.939 -4.299 -0.009 1.00 98.06 89 ILE A O 1
ATOM 724 N N . GLU A 1 90 ? 8.200 -4.301 -0.185 1.00 97.94 90 GLU A N 1
ATOM 725 C CA . GLU A 1 90 ? 8.297 -4.004 -1.617 1.00 97.94 90 GLU A CA 1
ATOM 726 C C . GLU A 1 90 ? 9.256 -4.979 -2.309 1.00 97.94 90 GLU A C 1
ATOM 728 O O . GLU A 1 90 ? 10.364 -5.247 -1.838 1.00 97.94 90 GLU A O 1
ATOM 733 N N . TYR A 1 91 ? 8.820 -5.522 -3.445 1.00 97.62 91 TYR A N 1
ATOM 734 C CA . TYR A 1 91 ? 9.644 -6.395 -4.266 1.00 97.62 91 TYR A CA 1
ATOM 735 C C . TYR A 1 91 ? 10.453 -5.585 -5.276 1.00 97.62 91 TYR A C 1
ATOM 737 O O . TYR A 1 91 ? 9.915 -5.088 -6.268 1.00 97.62 91 TYR A O 1
ATOM 745 N N . THR A 1 92 ? 11.758 -5.481 -5.050 1.00 94.62 92 THR A N 1
ATOM 746 C CA . THR A 1 92 ? 12.692 -4.810 -5.959 1.00 94.62 92 THR A CA 1
ATOM 747 C C . THR A 1 92 ? 13.956 -5.630 -6.135 1.00 94.62 92 THR A C 1
ATOM 749 O O . THR A 1 92 ? 14.361 -6.375 -5.248 1.00 94.62 92 THR A O 1
ATOM 752 N N . ASP A 1 93 ? 14.562 -5.538 -7.318 1.00 93.62 93 ASP A N 1
ATOM 753 C CA . ASP A 1 93 ? 15.845 -6.186 -7.625 1.00 93.62 93 ASP A CA 1
ATOM 754 C C . ASP A 1 93 ? 15.864 -7.705 -7.353 1.00 93.62 93 ASP A C 1
ATOM 756 O O . ASP A 1 93 ? 16.898 -8.303 -7.058 1.00 93.62 93 ASP A O 1
ATOM 760 N N . GLY A 1 94 ? 14.697 -8.349 -7.464 1.00 92.31 94 GLY A N 1
ATOM 761 C CA . GLY A 1 94 ? 14.523 -9.781 -7.227 1.00 92.31 94 GLY A CA 1
ATOM 762 C C . GLY A 1 94 ? 14.363 -10.187 -5.755 1.00 9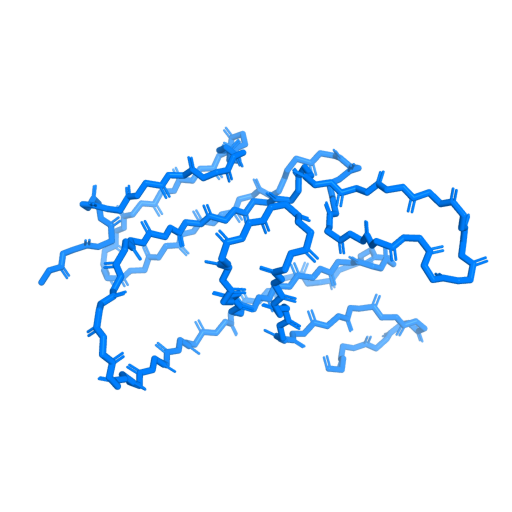2.31 94 GLY A C 1
ATOM 763 O O . GLY A 1 94 ? 14.256 -11.383 -5.473 1.00 92.31 94 GLY A O 1
ATOM 764 N N . LEU A 1 95 ? 14.326 -9.228 -4.825 1.00 92.00 95 LEU A N 1
ATOM 765 C CA . LEU A 1 95 ? 14.237 -9.438 -3.380 1.00 92.00 95 LEU A CA 1
ATOM 766 C C . LEU A 1 95 ? 13.019 -8.721 -2.779 1.00 92.00 95 LEU A C 1
ATOM 768 O O . LEU A 1 95 ? 12.569 -7.696 -3.281 1.00 92.00 95 LEU A O 1
ATOM 772 N N . ALA A 1 96 ? 12.490 -9.278 -1.689 1.00 93.25 96 ALA A N 1
ATOM 773 C CA . ALA A 1 96 ? 11.440 -8.662 -0.882 1.00 93.25 96 ALA A CA 1
ATOM 774 C C . ALA A 1 96 ? 12.082 -7.995 0.343 1.00 93.25 96 ALA A C 1
ATOM 776 O O . ALA A 1 96 ? 12.685 -8.698 1.161 1.00 93.25 96 ALA A O 1
ATOM 777 N N . TYR A 1 97 ? 11.972 -6.669 0.430 1.00 86.56 97 TYR A N 1
ATOM 778 C CA . TYR A 1 97 ? 12.490 -5.842 1.529 1.00 86.56 97 TYR A CA 1
ATOM 779 C C . TYR A 1 97 ? 11.382 -5.433 2.475 1.00 86.56 97 TYR A C 1
ATOM 781 O O . TYR A 1 97 ? 10.301 -5.123 1.936 1.00 86.56 97 TYR A O 1
#

Secondary structure (DSSP, 8-state):
--GGGSEEES--SEEEEETTEEEEE--TT--EEESTTT--EEE-S-EEE----SS------------STT-EEEEEEEEETTEEEEEEEEEETTEE-